Protein AF-A0A352SFV3-F1 (afdb_monomer_lite)

Radius of gyration: 11.67 Å; chains: 1; bounding box: 30×28×32 Å

Secondary structure (DSSP, 8-state):
-----EEEGGGHHHHHHHHHHTTEEEE---STTEEEEEEETT-SS-EEEEEPSSTTEEEE-GGGHHHHHHHHH--

Foldseek 3Di:
DCPQLWDFLVCPVVLVVVCVVVAWDWDDDDDPQWPTWIDHVPDPDIWTWGQDPPNGTIDTDPVCSVVSVVSVVVD

pLDDT: mean 79.4, std 11.48, range [41.75, 91.31]

Sequence (75 aa):
MANRNTLHSNKLDAFRKWLIKDGWTIEEPKGIWEVLRAKKAGRQNPLIVYQKMNKEHLSVLDRDIDVIKRFLQEK

Structure (mmCIF, N/CA/C/O backbone):
data_AF-A0A352SFV3-F1
#
_entry.id   AF-A0A352SFV3-F1
#
loop_
_atom_site.group_PDB
_atom_site.id
_atom_site.type_symbol
_atom_site.label_atom_id
_atom_site.label_alt_id
_atom_site.label_comp_id
_atom_site.label_asym_id
_atom_site.label_entity_id
_atom_site.label_seq_id
_atom_site.pdbx_PDB_ins_code
_atom_site.Cartn_x
_atom_site.Cartn_y
_atom_site.Cartn_z
_atom_site.occupancy
_atom_site.B_iso_or_equiv
_atom_site.auth_seq_id
_atom_site.auth_comp_id
_atom_site.auth_asym_id
_atom_site.auth_atom_id
_atom_site.pdbx_PDB_model_num
ATOM 1 N N . MET A 1 1 ? -6.303 -19.835 -13.069 1.00 41.75 1 MET A N 1
ATOM 2 C CA . MET A 1 1 ? -6.336 -18.917 -11.910 1.00 41.75 1 MET A CA 1
ATOM 3 C C . MET A 1 1 ? -5.307 -17.825 -12.137 1.00 41.75 1 MET A C 1
ATOM 5 O O . MET A 1 1 ? -4.119 -18.082 -12.034 1.00 41.75 1 MET A O 1
ATOM 9 N N . ALA A 1 2 ? -5.750 -16.637 -12.539 1.00 42.81 2 ALA A N 1
ATOM 10 C CA . ALA A 1 2 ? -4.880 -15.487 -12.752 1.00 42.81 2 ALA A CA 1
ATOM 11 C C . ALA A 1 2 ? -5.529 -14.290 -12.060 1.00 42.81 2 ALA A C 1
ATOM 13 O O . ALA A 1 2 ? -6.105 -13.424 -12.713 1.00 42.81 2 ALA A O 1
ATOM 14 N N . ASN A 1 3 ? -5.490 -14.269 -10.726 1.00 42.22 3 ASN A N 1
ATOM 15 C CA . ASN A 1 3 ? -5.862 -13.069 -9.985 1.00 42.22 3 ASN A CA 1
ATOM 16 C C . ASN A 1 3 ? -4.756 -12.041 -10.228 1.00 42.22 3 ASN A C 1
ATOM 18 O O . ASN A 1 3 ? -3.760 -11.974 -9.509 1.00 42.22 3 ASN A O 1
ATOM 22 N N . ARG A 1 4 ? -4.893 -11.300 -11.332 1.00 47.97 4 ARG A N 1
ATOM 23 C CA . ARG A 1 4 ? -4.046 -10.168 -11.703 1.00 47.97 4 ARG A CA 1
ATOM 24 C C . ARG A 1 4 ? -4.320 -9.045 -10.701 1.00 47.97 4 ARG A C 1
ATOM 26 O O . ARG A 1 4 ? -5.044 -8.101 -10.987 1.00 47.97 4 ARG A O 1
ATOM 33 N N . ASN A 1 5 ? -3.749 -9.169 -9.504 1.00 56.72 5 ASN A N 1
ATOM 34 C CA . ASN A 1 5 ? -3.763 -8.145 -8.456 1.00 56.72 5 ASN A CA 1
ATOM 35 C C . ASN A 1 5 ? -2.726 -7.064 -8.780 1.00 56.72 5 ASN A C 1
ATOM 37 O O . ASN A 1 5 ? -1.816 -6.776 -8.008 1.00 56.72 5 ASN A O 1
ATOM 41 N N . THR A 1 6 ? -2.815 -6.537 -9.995 1.00 61.94 6 THR A N 1
ATOM 42 C CA . THR A 1 6 ? -1.884 -5.563 -10.538 1.00 61.94 6 THR A CA 1
ATOM 43 C C . THR A 1 6 ? -2.431 -4.173 -10.278 1.00 61.94 6 THR A C 1
ATOM 45 O O . THR A 1 6 ? -3.390 -3.748 -10.926 1.00 61.94 6 THR A O 1
ATOM 48 N N . LEU A 1 7 ? -1.826 -3.449 -9.336 1.00 71.75 7 LEU A N 1
ATOM 49 C CA . LEU A 1 7 ? -2.072 -2.016 -9.222 1.00 71.75 7 LEU A CA 1
ATOM 50 C C . LEU A 1 7 ? -1.397 -1.352 -10.427 1.00 71.75 7 LEU A C 1
ATOM 52 O O . LEU A 1 7 ? -0.225 -1.604 -10.697 1.00 71.75 7 LEU A O 1
ATOM 56 N N . HIS A 1 8 ? -2.124 -0.535 -11.185 1.00 74.81 8 HIS A N 1
ATOM 57 C CA . HIS A 1 8 ? -1.489 0.225 -12.260 1.00 74.81 8 HIS A CA 1
ATOM 58 C C . HIS A 1 8 ? -0.519 1.239 -11.648 1.00 74.81 8 HIS A C 1
ATOM 60 O O . HIS A 1 8 ? -0.858 1.861 -10.639 1.00 74.81 8 HIS A O 1
ATOM 66 N N . SER A 1 9 ? 0.645 1.453 -12.258 1.00 75.19 9 SER A N 1
ATOM 67 C CA . SER A 1 9 ? 1.636 2.429 -11.7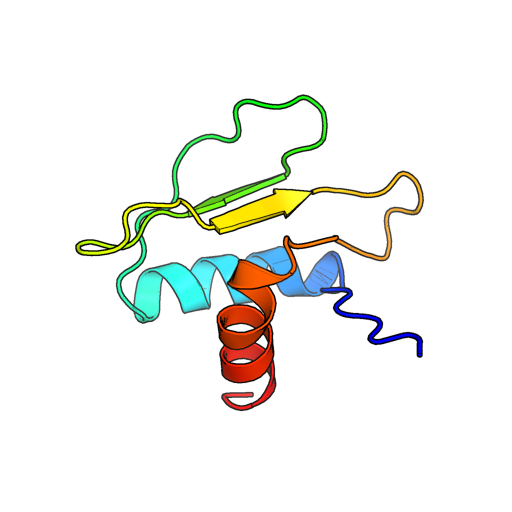70 1.00 75.19 9 SER A CA 1
ATOM 68 C C . SER A 1 9 ? 1.044 3.832 -11.584 1.00 75.19 9 SER A C 1
ATOM 70 O O . SER A 1 9 ? 1.314 4.496 -10.590 1.00 75.19 9 SER A O 1
ATOM 72 N N . ASN A 1 10 ? 0.123 4.232 -12.463 1.00 80.31 10 ASN A N 1
ATOM 73 C CA . ASN A 1 10 ? -0.612 5.499 -12.368 1.00 80.31 10 ASN A CA 1
ATOM 74 C C . ASN A 1 10 ? -1.506 5.624 -11.110 1.00 80.31 10 ASN A C 1
ATOM 76 O O . ASN A 1 10 ? -1.802 6.720 -10.649 1.00 80.31 10 ASN A O 1
ATOM 80 N N . LYS A 1 11 ? -1.944 4.504 -10.521 1.00 80.56 11 LYS A N 1
ATOM 81 C CA . LYS A 1 11 ? -2.740 4.504 -9.282 1.00 80.56 11 LYS A CA 1
ATOM 82 C C . LYS A 1 11 ? -1.876 4.503 -8.021 1.00 80.56 11 LYS A C 1
ATOM 84 O O . LYS A 1 11 ? -2.438 4.554 -6.934 1.00 80.56 11 LYS A O 1
ATOM 89 N N . LEU A 1 12 ? -0.546 4.457 -8.140 1.00 83.81 12 LEU A N 1
ATOM 90 C CA . LEU A 1 12 ? 0.360 4.435 -6.991 1.00 83.81 12 LEU A CA 1
ATOM 91 C C . LEU A 1 12 ? 0.217 5.688 -6.118 1.00 83.81 12 LEU A C 1
ATOM 93 O O . LEU A 1 12 ? 0.153 5.570 -4.897 1.00 83.81 12 LEU A O 1
ATOM 97 N N . ASP A 1 13 ? 0.112 6.871 -6.732 1.00 85.81 13 ASP A N 1
ATOM 98 C CA . ASP A 1 13 ? -0.066 8.132 -5.998 1.00 85.81 13 ASP A CA 1
ATOM 99 C C . ASP A 1 13 ? -1.398 8.158 -5.231 1.00 85.81 13 ASP A C 1
ATOM 101 O O . ASP A 1 13 ? -1.436 8.423 -4.028 1.00 85.81 13 ASP A O 1
ATOM 105 N N . ALA A 1 14 ? -2.489 7.784 -5.907 1.00 87.62 14 ALA A N 1
ATOM 106 C CA . ALA A 1 14 ? -3.808 7.667 -5.291 1.00 87.62 14 ALA A CA 1
ATOM 107 C C . ALA A 1 14 ? -3.819 6.625 -4.161 1.00 87.62 14 ALA A C 1
ATOM 109 O O . ALA A 1 14 ? -4.396 6.861 -3.101 1.00 87.62 14 ALA A O 1
ATOM 110 N N . PHE A 1 15 ? -3.135 5.498 -4.362 1.00 86.75 15 PHE A N 1
ATOM 111 C CA . PHE A 1 15 ? -3.020 4.439 -3.370 1.00 86.75 15 PHE A CA 1
ATOM 112 C C . PHE A 1 15 ? -2.238 4.899 -2.136 1.00 86.75 15 PHE A C 1
ATOM 114 O O . PHE A 1 15 ? -2.677 4.664 -1.014 1.00 86.75 15 PHE A O 1
ATOM 121 N N . ARG A 1 16 ? -1.137 5.640 -2.315 1.00 87.81 16 ARG A N 1
ATOM 122 C CA . ARG A 1 16 ? -0.380 6.240 -1.207 1.00 87.81 16 ARG A CA 1
ATOM 123 C C . ARG A 1 16 ? -1.250 7.187 -0.378 1.00 87.81 16 ARG A C 1
ATOM 125 O O . ARG A 1 16 ? -1.227 7.115 0.848 1.00 87.81 16 ARG A O 1
ATOM 132 N N . LYS A 1 17 ? -2.033 8.050 -1.030 1.00 90.06 17 LYS A N 1
ATOM 133 C CA . LYS A 1 17 ? -2.959 8.973 -0.350 1.00 90.06 17 LYS A CA 1
ATOM 134 C C . LYS A 1 17 ? -4.058 8.226 0.405 1.00 90.06 17 LYS A C 1
ATOM 136 O O . LYS A 1 17 ? -4.346 8.570 1.549 1.00 90.06 17 LYS A O 1
ATOM 141 N N . TRP A 1 18 ? -4.636 7.194 -0.208 1.00 90.44 18 TRP A N 1
ATOM 142 C CA . TRP A 1 18 ? -5.649 6.359 0.436 1.00 90.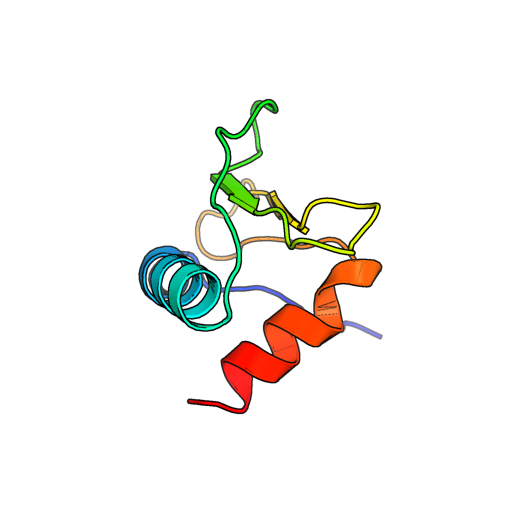44 18 TRP A CA 1
ATOM 143 C C . TRP A 1 18 ? -5.090 5.629 1.662 1.00 90.44 18 TRP A C 1
ATOM 145 O O . TRP A 1 18 ? -5.722 5.644 2.710 1.00 90.44 18 TRP A O 1
ATOM 155 N N . LEU A 1 19 ? -3.870 5.088 1.576 1.00 89.12 19 LEU A N 1
ATOM 156 C CA . LEU A 1 19 ? -3.190 4.459 2.709 1.00 89.12 19 LEU A CA 1
ATOM 157 C C . LEU A 1 19 ? -3.031 5.432 3.883 1.00 89.12 19 LEU A C 1
ATOM 159 O O . LEU A 1 19 ? -3.392 5.093 5.006 1.00 89.12 19 LEU A O 1
ATOM 163 N N . ILE A 1 20 ? -2.556 6.656 3.635 1.00 89.31 20 ILE A N 1
ATOM 164 C CA . ILE A 1 20 ? -2.427 7.678 4.687 1.00 89.31 20 ILE A CA 1
ATOM 165 C C . ILE A 1 20 ? -3.797 7.988 5.313 1.00 89.31 20 ILE A C 1
ATOM 167 O O . ILE A 1 20 ? -3.907 8.074 6.534 1.00 89.31 20 ILE A O 1
ATOM 171 N N . LYS A 1 21 ? -4.852 8.092 4.494 1.00 89.44 21 LYS A N 1
ATOM 172 C CA . LYS A 1 21 ? -6.229 8.336 4.955 1.00 89.44 21 LYS A CA 1
ATOM 173 C C . LYS A 1 21 ? -6.799 7.179 5.789 1.00 89.44 21 LYS A C 1
ATOM 175 O O . LYS A 1 21 ? -7.485 7.435 6.771 1.00 89.44 21 LYS A O 1
ATOM 180 N N . ASP A 1 22 ? -6.499 5.929 5.434 1.00 86.69 22 ASP A N 1
ATOM 181 C CA . ASP A 1 22 ? -6.904 4.722 6.180 1.00 86.69 22 ASP A CA 1
ATOM 182 C C . ASP A 1 22 ? -6.084 4.518 7.478 1.00 86.69 22 ASP A C 1
ATOM 184 O O . ASP A 1 22 ? -6.351 3.606 8.266 1.00 86.69 22 ASP A O 1
ATOM 188 N N . GLY A 1 23 ? -5.090 5.378 7.733 1.00 88.38 23 GLY A N 1
ATOM 189 C CA . GLY A 1 23 ? -4.262 5.346 8.940 1.00 88.38 23 GLY A CA 1
ATOM 190 C C . GLY A 1 23 ? -3.004 4.487 8.806 1.00 88.38 23 GLY A C 1
ATOM 191 O O . GLY A 1 23 ? -2.493 3.968 9.800 1.00 88.38 23 GLY A O 1
ATOM 192 N N . TRP A 1 24 ? -2.504 4.300 7.584 1.00 91.31 24 TRP A N 1
ATOM 193 C CA . TRP A 1 24 ? -1.200 3.689 7.341 1.00 91.31 24 TRP A CA 1
ATOM 194 C C . TRP A 1 24 ? -0.093 4.734 7.369 1.00 91.31 24 TRP A C 1
ATOM 196 O O . TRP A 1 24 ? -0.220 5.842 6.851 1.00 91.31 24 TRP A O 1
ATOM 206 N N . THR A 1 25 ? 1.050 4.325 7.894 1.00 89.94 25 THR A N 1
ATOM 207 C CA . THR A 1 25 ? 2.295 5.078 7.851 1.00 89.94 25 THR A CA 1
ATOM 208 C C . THR A 1 25 ? 3.121 4.599 6.668 1.00 89.94 25 THR A C 1
ATOM 210 O O . THR A 1 25 ? 3.456 3.419 6.580 1.00 89.94 25 THR A O 1
ATOM 213 N N . ILE A 1 26 ? 3.452 5.500 5.747 1.00 90.44 26 ILE A N 1
ATOM 214 C CA . ILE A 1 26 ? 4.356 5.187 4.637 1.00 90.44 26 ILE A CA 1
ATOM 215 C C . ILE A 1 26 ? 5.790 5.165 5.174 1.00 90.44 26 ILE A C 1
ATOM 217 O O . ILE A 1 26 ? 6.223 6.125 5.804 1.00 90.44 26 ILE A O 1
ATOM 221 N N . GLU A 1 27 ? 6.507 4.075 4.927 1.00 87.38 27 GLU A N 1
ATOM 222 C CA . GLU A 1 27 ? 7.926 3.919 5.251 1.00 87.38 27 GLU A CA 1
ATOM 223 C C . GLU A 1 27 ? 8.769 3.968 3.970 1.00 87.38 27 GLU A C 1
ATOM 225 O O . GLU A 1 27 ? 8.260 3.798 2.858 1.00 87.38 27 GLU A O 1
ATOM 230 N N . GLU A 1 28 ? 10.077 4.162 4.127 1.00 82.75 28 GLU A N 1
ATOM 231 C CA . GLU A 1 28 ? 11.007 4.094 3.004 1.00 82.75 28 GLU A CA 1
ATOM 232 C C . GLU A 1 28 ? 11.100 2.659 2.449 1.00 82.75 28 GLU A C 1
ATOM 234 O O . GLU A 1 28 ? 11.241 1.698 3.223 1.00 82.75 28 GLU A O 1
ATOM 239 N N . PRO A 1 29 ? 11.009 2.479 1.118 1.00 85.38 29 PRO A N 1
ATOM 240 C CA . PRO A 1 29 ? 11.277 1.191 0.494 1.00 85.38 29 PRO A CA 1
ATOM 241 C C . PRO A 1 29 ? 12.737 0.793 0.742 1.00 85.38 29 PRO A C 1
ATOM 243 O O . PRO A 1 29 ? 13.635 1.628 0.672 1.00 85.38 29 PRO A O 1
ATOM 246 N N . LYS A 1 30 ? 12.985 -0.484 1.049 1.00 79.31 30 LYS A N 1
ATOM 247 C CA . LYS A 1 30 ? 14.337 -0.997 1.336 1.00 79.31 30 LYS A CA 1
ATOM 248 C C . LYS A 1 30 ? 14.912 -1.826 0.189 1.00 79.31 30 LYS A C 1
ATOM 250 O O . LYS A 1 30 ? 16.126 -1.949 0.076 1.00 79.31 30 LYS A O 1
ATOM 255 N N . GLY A 1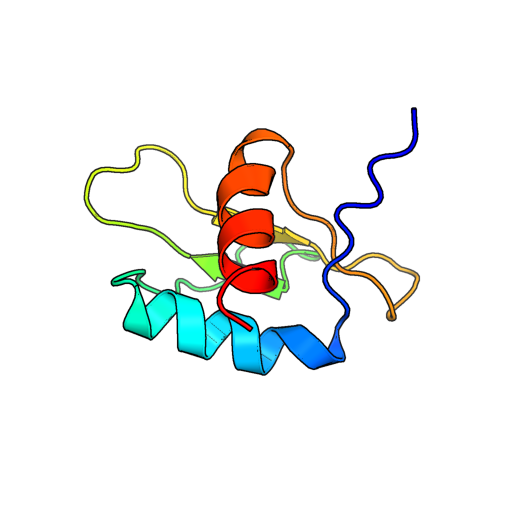 31 ? 14.058 -2.431 -0.629 1.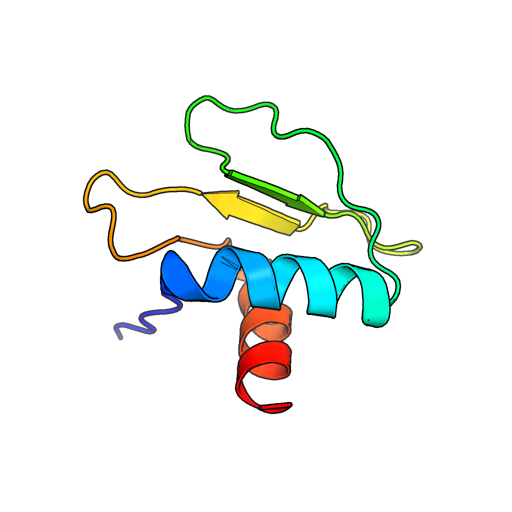00 76.94 31 GLY A N 1
ATOM 256 C CA . GLY A 1 31 ? 14.442 -3.295 -1.740 1.00 76.94 31 GLY A CA 1
ATOM 257 C C . GLY A 1 31 ? 14.555 -2.553 -3.070 1.00 76.94 31 GLY A C 1
ATOM 258 O O . GLY A 1 31 ? 13.822 -1.609 -3.336 1.00 76.94 31 GLY A O 1
ATOM 259 N N . ILE A 1 32 ? 15.423 -3.056 -3.951 1.00 76.62 32 ILE A N 1
ATOM 260 C CA . ILE A 1 32 ? 15.695 -2.501 -5.295 1.00 76.62 32 ILE A CA 1
ATOM 261 C C . ILE A 1 32 ? 14.417 -2.380 -6.146 1.00 76.62 32 ILE A C 1
ATOM 263 O O . ILE A 1 32 ? 14.281 -1.464 -6.950 1.00 76.62 32 ILE A O 1
ATOM 267 N N . TRP A 1 33 ? 13.469 -3.299 -5.954 1.00 81.12 33 TRP A N 1
ATOM 268 C CA . TRP A 1 33 ? 12.193 -3.330 -6.673 1.00 81.12 33 TRP A CA 1
ATOM 269 C C . TRP A 1 33 ? 11.017 -2.847 -5.823 1.00 81.12 33 TRP A C 1
ATOM 271 O O . TRP A 1 33 ? 9.881 -2.886 -6.288 1.00 81.12 33 TRP A O 1
ATOM 281 N N . GLU A 1 34 ? 11.251 -2.437 -4.576 1.00 85.44 34 GLU A N 1
ATOM 282 C CA . GLU A 1 34 ? 10.206 -1.915 -3.698 1.00 85.44 34 GLU A CA 1
ATOM 283 C C . GLU A 1 34 ? 9.936 -0.455 -4.058 1.00 85.44 34 GLU A C 1
ATOM 285 O O . GLU A 1 34 ? 10.820 0.389 -3.976 1.00 85.44 34 GLU A O 1
ATOM 290 N N . VAL A 1 35 ? 8.702 -0.141 -4.449 1.00 85.56 35 VAL A N 1
ATOM 291 C CA . VAL A 1 35 ? 8.298 1.242 -4.769 1.00 85.56 35 VAL A CA 1
ATOM 292 C C . VAL A 1 35 ? 7.459 1.885 -3.682 1.00 85.56 35 VAL A C 1
ATOM 294 O O . VAL A 1 35 ? 7.323 3.105 -3.641 1.00 85.56 35 VAL A O 1
ATOM 297 N N . LEU A 1 36 ? 6.870 1.075 -2.807 1.00 87.25 36 LEU A N 1
ATOM 298 C CA . LEU A 1 36 ? 6.086 1.566 -1.689 1.00 87.25 36 LEU A CA 1
ATOM 299 C C . LEU A 1 36 ? 6.148 0.573 -0.545 1.00 87.25 36 LEU A C 1
ATOM 301 O O . LEU A 1 36 ? 5.932 -0.625 -0.733 1.00 87.25 36 LEU A O 1
ATOM 305 N N . ARG A 1 37 ? 6.366 1.104 0.650 1.00 88.75 37 ARG A N 1
ATOM 306 C CA . ARG A 1 37 ? 6.248 0.372 1.898 1.00 88.75 37 ARG A CA 1
ATOM 307 C C . ARG A 1 37 ? 5.293 1.130 2.806 1.00 88.75 37 ARG A C 1
ATOM 309 O O . ARG A 1 37 ? 5.418 2.338 2.972 1.00 88.75 37 ARG A O 1
ATOM 316 N N . ALA A 1 38 ? 4.325 0.433 3.377 1.00 90.00 38 ALA A N 1
ATOM 317 C CA . ALA A 1 38 ? 3.362 1.013 4.297 1.00 90.00 38 ALA A CA 1
ATOM 318 C C . ALA A 1 38 ? 3.153 0.093 5.496 1.00 90.00 38 ALA A C 1
ATOM 320 O O . ALA A 1 38 ? 3.004 -1.118 5.357 1.00 90.00 38 ALA A O 1
ATOM 321 N N . LYS A 1 39 ? 3.110 0.663 6.692 1.00 89.06 39 LYS A N 1
ATOM 322 C CA . LYS A 1 39 ? 2.905 -0.056 7.944 1.00 89.06 39 LYS A CA 1
ATOM 323 C C . LYS A 1 39 ? 1.651 0.475 8.624 1.00 89.06 39 LYS A C 1
ATOM 325 O O . LYS A 1 39 ? 1.436 1.680 8.667 1.00 89.06 39 LYS A O 1
ATOM 330 N N . LYS A 1 40 ? 0.825 -0.418 9.164 1.00 87.19 40 LYS A N 1
ATOM 331 C CA . LYS A 1 40 ? -0.349 -0.047 9.962 1.00 87.19 40 LYS A CA 1
ATOM 332 C C . LYS A 1 40 ? -0.109 -0.408 11.418 1.00 87.19 40 LYS A C 1
ATOM 334 O O . LYS A 1 40 ? 0.429 -1.481 11.704 1.00 87.19 40 LYS A O 1
ATOM 339 N N . ALA A 1 41 ? -0.523 0.465 12.331 1.00 80.25 41 ALA A N 1
ATOM 340 C CA . ALA A 1 41 ? -0.532 0.152 13.754 1.00 80.25 41 ALA A CA 1
ATOM 341 C C . ALA A 1 41 ? -1.405 -1.096 14.000 1.00 80.25 41 ALA A C 1
ATOM 343 O O . ALA A 1 41 ? -2.526 -1.181 13.505 1.00 80.25 41 ALA A O 1
ATOM 344 N N . GLY A 1 42 ? -0.864 -2.095 14.702 1.00 79.56 42 GLY A N 1
ATOM 345 C CA . GLY A 1 42 ? -1.542 -3.375 14.947 1.00 79.56 42 GLY A CA 1
ATOM 346 C C . GLY A 1 42 ? -1.326 -4.456 13.879 1.00 79.56 42 GLY A C 1
ATOM 347 O O . GLY A 1 42 ? -1.756 -5.589 14.078 1.00 79.56 42 GLY A O 1
ATOM 348 N N . ARG A 1 43 ? -0.623 -4.166 12.774 1.00 79.75 43 ARG A N 1
ATOM 349 C CA . ARG A 1 43 ? -0.248 -5.182 11.777 1.00 79.75 43 ARG A CA 1
ATOM 350 C C . ARG A 1 43 ? 1.211 -5.592 11.951 1.00 79.75 43 ARG A C 1
ATOM 352 O O . ARG A 1 43 ? 2.106 -4.751 11.911 1.00 79.75 43 ARG A O 1
ATOM 359 N N . GLN A 1 44 ? 1.457 -6.895 12.101 1.00 76.69 44 GLN A N 1
ATOM 360 C CA . GLN A 1 44 ? 2.816 -7.431 12.259 1.00 76.69 44 GLN A CA 1
ATOM 361 C C . GLN A 1 44 ? 3.651 -7.282 10.975 1.00 76.69 44 GLN A C 1
ATOM 363 O O . GLN A 1 44 ? 4.858 -7.066 11.035 1.00 76.69 44 GLN A O 1
ATOM 368 N N . ASN A 1 45 ? 2.995 -7.342 9.813 1.00 82.94 45 ASN A N 1
ATOM 369 C CA . ASN A 1 45 ? 3.639 -7.283 8.507 1.00 82.94 45 ASN A CA 1
ATOM 370 C C . ASN A 1 45 ? 3.378 -5.941 7.802 1.00 82.94 45 ASN A C 1
ATOM 372 O O . ASN A 1 45 ? 2.211 -5.545 7.691 1.00 82.94 45 ASN A O 1
ATOM 376 N N . PRO A 1 46 ? 4.417 -5.263 7.277 1.00 86.69 46 PRO A N 1
ATOM 377 C CA . PRO A 1 46 ? 4.228 -4.113 6.405 1.00 86.69 46 PRO A CA 1
ATOM 378 C C . PRO A 1 46 ? 3.687 -4.557 5.038 1.00 86.69 46 PRO A C 1
ATOM 380 O O . PRO A 1 46 ? 4.021 -5.634 4.530 1.00 86.69 46 PRO A O 1
ATOM 383 N N . LEU A 1 47 ? 2.864 -3.696 4.447 1.00 86.94 47 LEU A N 1
ATOM 384 C CA . LEU A 1 47 ? 2.433 -3.774 3.062 1.00 86.94 47 LEU A CA 1
ATOM 385 C C . LEU A 1 47 ? 3.579 -3.291 2.180 1.00 86.94 47 LEU A C 1
ATOM 387 O O . LEU A 1 47 ? 4.096 -2.190 2.370 1.00 86.94 47 LEU A O 1
ATOM 391 N N . ILE A 1 48 ? 3.969 -4.118 1.217 1.00 87.00 48 ILE A N 1
ATOM 392 C CA . ILE A 1 48 ? 5.056 -3.811 0.293 1.00 87.00 48 ILE A CA 1
ATOM 393 C C . ILE A 1 48 ? 4.535 -3.957 -1.130 1.00 87.00 48 ILE A C 1
ATOM 395 O O . ILE A 1 48 ? 3.914 -4.963 -1.483 1.00 87.00 48 ILE A O 1
ATOM 399 N N . VAL A 1 49 ? 4.788 -2.933 -1.937 1.00 86.38 49 VAL A N 1
ATOM 400 C CA . VAL A 1 49 ? 4.465 -2.906 -3.359 1.00 86.38 49 VAL A CA 1
ATOM 401 C C . VAL A 1 49 ? 5.760 -2.963 -4.151 1.00 86.38 49 VAL A C 1
ATOM 403 O O . VAL A 1 49 ? 6.657 -2.137 -3.967 1.00 86.38 49 VAL A O 1
ATOM 406 N N . TYR A 1 50 ? 5.824 -3.921 -5.065 1.00 85.19 50 TYR A N 1
ATOM 407 C CA . TYR A 1 50 ? 6.952 -4.153 -5.948 1.00 85.19 50 TYR A CA 1
ATOM 408 C C . TYR A 1 50 ? 6.664 -3.635 -7.355 1.00 85.19 50 TYR A C 1
ATOM 410 O O . TYR A 1 50 ? 5.580 -3.848 -7.906 1.00 85.19 50 TYR A O 1
ATOM 418 N N . GLN A 1 51 ? 7.650 -3.000 -7.971 1.00 80.94 51 GLN A N 1
ATOM 419 C CA . GLN A 1 51 ? 7.621 -2.665 -9.386 1.00 80.94 51 GLN A CA 1
ATOM 420 C C . GLN A 1 51 ? 8.075 -3.865 -10.208 1.00 80.94 51 GLN A C 1
ATOM 422 O O . GLN A 1 51 ? 9.139 -4.432 -9.966 1.00 80.94 51 GLN A O 1
ATOM 427 N N . LYS A 1 52 ? 7.262 -4.264 -11.190 1.00 77.62 52 LYS A N 1
ATOM 428 C CA . LYS A 1 52 ? 7.699 -5.224 -12.205 1.00 77.62 52 LYS A CA 1
ATOM 429 C C . LYS A 1 52 ? 8.457 -4.513 -13.318 1.00 77.62 52 LYS A C 1
ATOM 431 O O . LYS A 1 52 ? 8.260 -3.328 -13.573 1.00 77.62 52 LYS A O 1
ATOM 436 N N . MET A 1 53 ? 9.270 -5.294 -14.023 1.00 68.00 53 MET A N 1
ATOM 437 C CA . MET A 1 53 ? 10.035 -4.853 -15.189 1.00 68.00 53 MET A CA 1
ATOM 438 C C . MET A 1 53 ? 9.132 -4.255 -16.289 1.00 68.00 53 MET A C 1
ATOM 440 O O . MET A 1 53 ? 9.495 -3.257 -16.907 1.00 68.00 53 MET A O 1
ATOM 444 N N . ASN A 1 54 ? 7.906 -4.778 -16.446 1.00 64.31 54 ASN A N 1
ATOM 445 C CA . ASN A 1 54 ? 6.834 -4.096 -17.175 1.00 64.31 54 ASN A CA 1
ATOM 446 C C . ASN A 1 54 ? 6.239 -2.994 -16.287 1.00 64.31 54 ASN A C 1
ATOM 448 O O . ASN A 1 54 ? 5.390 -3.262 -15.434 1.00 64.31 54 ASN A O 1
ATOM 452 N N . LYS A 1 55 ? 6.687 -1.752 -16.512 1.00 64.06 55 LYS A N 1
ATOM 453 C CA . LYS A 1 55 ? 6.370 -0.517 -15.758 1.00 64.06 55 LYS A CA 1
ATOM 454 C C . LYS A 1 55 ? 4.874 -0.176 -15.612 1.00 64.06 55 LYS A C 1
ATOM 456 O O . LYS A 1 55 ? 4.523 0.792 -14.937 1.00 64.06 55 LYS A O 1
ATOM 461 N N . GLU A 1 56 ? 3.990 -0.936 -16.240 1.00 70.94 56 GLU A N 1
ATOM 462 C CA . GLU A 1 56 ? 2.540 -0.740 -16.193 1.00 70.94 56 GLU A CA 1
ATOM 463 C C . GLU A 1 56 ? 1.919 -1.301 -14.912 1.00 70.94 56 GLU A C 1
ATOM 465 O O . GLU A 1 56 ? 0.980 -0.720 -14.361 1.00 70.94 56 GLU A O 1
ATOM 470 N N . HIS A 1 57 ? 2.468 -2.401 -14.390 1.00 75.56 57 HIS A N 1
ATOM 471 C CA . HIS A 1 57 ? 1.842 -3.155 -13.314 1.00 75.56 57 HIS A CA 1
ATOM 472 C C . HIS A 1 57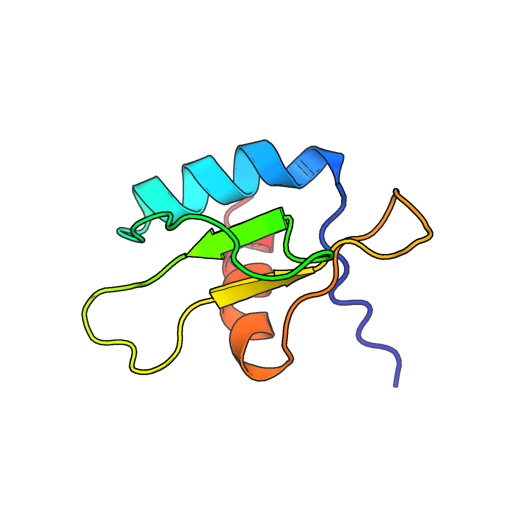 ? 2.751 -3.318 -12.103 1.00 75.56 57 HIS A C 1
ATOM 474 O O . HIS A 1 57 ? 3.858 -3.850 -12.170 1.00 75.56 57 HIS A O 1
ATOM 480 N N . LEU A 1 58 ? 2.221 -2.923 -10.958 1.00 80.62 58 LEU A N 1
ATOM 481 C CA . LEU A 1 58 ? 2.816 -3.140 -9.657 1.00 80.62 58 LEU A CA 1
ATOM 482 C C . LEU A 1 58 ? 2.286 -4.443 -9.071 1.00 80.62 58 LEU A C 1
ATOM 484 O O . LEU A 1 58 ? 1.114 -4.785 -9.233 1.00 80.62 58 LEU A O 1
ATOM 488 N N . SER A 1 59 ? 3.166 -5.182 -8.411 1.00 79.44 59 SER A N 1
ATOM 489 C CA . SER A 1 59 ? 2.835 -6.430 -7.733 1.00 79.44 59 SER A CA 1
ATOM 490 C C . SER A 1 59 ? 2.796 -6.219 -6.234 1.00 79.44 59 SER A C 1
ATOM 492 O O . SER A 1 59 ? 3.646 -5.543 -5.665 1.00 79.44 59 SER A O 1
ATOM 494 N N . VAL A 1 60 ? 1.808 -6.829 -5.601 1.00 82.25 60 VAL A N 1
ATOM 495 C CA . VAL A 1 60 ? 1.663 -6.862 -4.148 1.00 82.25 60 VAL A CA 1
ATOM 49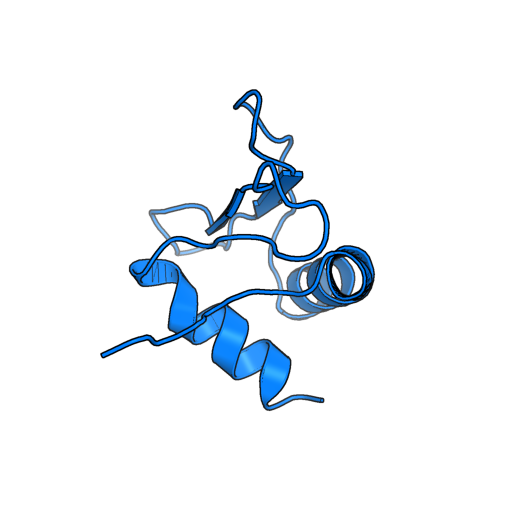6 C C . VAL A 1 60 ? 1.748 -8.301 -3.673 1.00 82.25 60 VAL A C 1
ATOM 498 O O . VAL A 1 60 ? 1.538 -9.233 -4.454 1.00 82.25 60 VAL A O 1
ATOM 501 N N . LEU A 1 61 ? 2.058 -8.486 -2.396 1.00 81.50 61 LEU A N 1
ATOM 502 C CA . LEU A 1 61 ? 2.028 -9.808 -1.782 1.00 81.50 61 LEU A CA 1
ATOM 503 C C . LEU A 1 61 ? 0.585 -10.305 -1.647 1.00 81.50 61 LEU A C 1
ATOM 505 O O . LEU A 1 61 ? -0.339 -9.517 -1.453 1.00 81.50 61 LEU A O 1
ATOM 509 N N . ASP A 1 62 ? 0.404 -11.624 -1.699 1.00 79.31 62 ASP A N 1
ATOM 510 C CA . ASP A 1 62 ? -0.922 -12.254 -1.659 1.00 79.31 62 ASP A CA 1
ATOM 511 C C . ASP A 1 62 ? -1.698 -11.903 -0.370 1.00 79.31 62 ASP A C 1
ATOM 513 O O . ASP A 1 62 ? -2.859 -11.506 -0.394 1.00 79.31 62 ASP A O 1
ATOM 517 N N . ARG A 1 63 ? -0.989 -11.861 0.763 1.00 81.06 63 ARG A N 1
ATOM 518 C CA . ARG A 1 63 ? -1.515 -11.425 2.071 1.00 81.06 63 ARG A CA 1
ATOM 519 C C . ARG A 1 63 ? -2.051 -9.984 2.106 1.00 81.06 63 ARG A C 1
ATOM 521 O O . ARG A 1 63 ? -2.768 -9.603 3.031 1.00 81.06 63 ARG A O 1
ATOM 528 N N . ASP A 1 64 ? -1.633 -9.156 1.153 1.00 83.06 64 ASP A N 1
ATOM 529 C CA . ASP A 1 64 ? -1.963 -7.735 1.062 1.00 83.06 64 ASP A CA 1
ATOM 530 C C . ASP A 1 64 ? -3.046 -7.462 0.003 1.00 83.06 64 ASP A C 1
ATOM 532 O O . ASP A 1 64 ? -3.464 -6.316 -0.176 1.00 83.06 64 ASP A O 1
ATOM 536 N N . ILE A 1 65 ? -3.557 -8.511 -0.657 1.00 80.81 65 ILE A N 1
ATOM 537 C CA . ILE A 1 65 ? -4.600 -8.417 -1.686 1.00 80.81 65 ILE A CA 1
ATOM 538 C C . ILE A 1 65 ? -5.864 -7.750 -1.153 1.00 80.81 65 ILE A C 1
ATOM 540 O O . ILE A 1 65 ? -6.442 -6.920 -1.853 1.00 80.81 65 ILE A O 1
ATOM 544 N N . ASP A 1 66 ? -6.294 -8.083 0.063 1.00 82.81 66 ASP A N 1
ATOM 545 C CA . ASP A 1 66 ? -7.501 -7.509 0.666 1.00 82.81 66 ASP A CA 1
ATOM 546 C C . ASP A 1 66 ? -7.439 -5.981 0.755 1.00 82.81 66 ASP A C 1
ATOM 548 O O . ASP A 1 66 ? -8.431 -5.297 0.507 1.00 82.81 66 ASP A O 1
ATOM 552 N N . VAL A 1 67 ? -6.251 -5.427 1.007 1.00 84.44 67 VAL A N 1
ATOM 553 C CA . VAL A 1 67 ? -6.043 -3.975 1.064 1.00 84.44 67 VAL A CA 1
ATOM 554 C C . VAL A 1 67 ? -6.206 -3.354 -0.324 1.00 84.44 67 VAL A C 1
ATOM 556 O O . VAL A 1 67 ? -6.870 -2.330 -0.472 1.00 84.44 67 VAL A O 1
ATOM 559 N N . ILE A 1 68 ? -5.658 -3.997 -1.361 1.00 81.81 68 ILE A N 1
ATOM 560 C CA . ILE A 1 68 ? -5.811 -3.533 -2.747 1.00 81.81 68 ILE A CA 1
ATOM 561 C C . ILE A 1 68 ? -7.261 -3.645 -3.209 1.00 81.81 68 ILE A C 1
ATOM 563 O O . ILE A 1 68 ? -7.768 -2.727 -3.850 1.00 81.81 68 ILE A O 1
ATOM 567 N N . LYS A 1 69 ? -7.951 -4.737 -2.870 1.00 83.50 69 LYS A N 1
ATOM 568 C CA . LYS A 1 69 ? -9.375 -4.903 -3.176 1.00 83.50 69 LYS A CA 1
ATOM 569 C C . LYS A 1 69 ? -10.209 -3.815 -2.516 1.00 83.50 69 LYS A C 1
ATOM 571 O O . LYS A 1 69 ? -11.028 -3.213 -3.200 1.00 83.50 69 LYS A O 1
ATOM 576 N N . ARG A 1 70 ? -9.959 -3.517 -1.239 1.00 85.81 70 ARG A N 1
ATOM 577 C CA . ARG A 1 70 ? -10.652 -2.447 -0.514 1.00 85.81 70 ARG A CA 1
ATOM 578 C C . ARG A 1 70 ? -10.432 -1.083 -1.165 1.00 85.81 70 ARG A C 1
ATOM 580 O O . ARG A 1 70 ? -11.398 -0.380 -1.422 1.00 85.81 70 ARG A O 1
ATOM 587 N N . PHE A 1 71 ? -9.194 -0.766 -1.545 1.00 84.81 71 PHE A N 1
ATOM 588 C CA . PHE A 1 71 ? -8.889 0.446 -2.310 1.00 84.81 71 PHE A CA 1
ATOM 589 C C . PHE A 1 71 ? -9.613 0.503 -3.667 1.00 84.81 71 PHE A C 1
ATOM 591 O O . PHE A 1 71 ? -10.073 1.562 -4.082 1.00 84.81 71 PHE A O 1
ATOM 598 N N . LEU A 1 72 ? -9.705 -0.623 -4.382 1.00 81.00 72 LEU A N 1
ATOM 599 C CA . LEU A 1 72 ? -10.408 -0.691 -5.666 1.00 81.00 72 LEU A CA 1
ATOM 600 C C . LEU A 1 72 ? -11.935 -0.619 -5.521 1.00 81.00 72 LEU A C 1
ATOM 602 O O . LEU A 1 72 ? -12.589 -0.200 -6.472 1.00 81.00 72 LEU A O 1
ATOM 606 N N . GLN A 1 73 ? -12.481 -1.040 -4.378 1.00 80.69 73 GLN A N 1
ATOM 607 C CA . GLN A 1 73 ? -13.910 -0.980 -4.061 1.00 80.69 73 GLN A CA 1
ATOM 608 C C . GLN A 1 73 ? -14.345 0.396 -3.542 1.00 80.69 73 GLN A C 1
ATOM 610 O O . GLN A 1 73 ? -15.449 0.821 -3.849 1.00 80.69 73 GLN A O 1
ATOM 615 N N . GLU A 1 74 ? -13.491 1.110 -2.804 1.00 71.62 74 GLU A N 1
ATOM 616 C CA . GLU A 1 74 ? -13.750 2.478 -2.317 1.00 71.62 74 GLU A CA 1
ATOM 617 C C . GLU A 1 74 ? -13.547 3.572 -3.390 1.00 71.62 74 GLU A C 1
ATOM 619 O O . GLU A 1 74 ? -13.252 4.724 -3.063 1.00 71.62 74 GLU A O 1
ATOM 624 N N . LYS A 1 75 ? -13.655 3.219 -4.676 1.00 52.03 75 LYS A N 1
ATOM 625 C CA . LYS A 1 75 ? -13.359 4.113 -5.800 1.00 52.03 75 LYS A CA 1
ATOM 626 C C . LYS A 1 75 ? -14.580 4.870 -6.312 1.00 52.03 75 LYS A C 1
ATOM 628 O O . LYS A 1 75 ? -15.661 4.253 -6.396 1.00 52.03 75 LYS A O 1
#